Protein AF-I2K7T7-F1 (afdb_monomer_lite)

Secondary structure (DSSP, 8-state):
--------------TTHHHHHHHHHHHHHTS-EEEEEEETTEEEEEEEEETTEEEEEETTEEEEEESSHHHHHHHHHHT-SS-HHHHTTTTT-SS--SSGGGSEEEE------

Structure (mmCIF, N/CA/C/O backbone):
data_AF-I2K7T7-F1
#
_entry.id   AF-I2K7T7-F1
#
loop_
_atom_site.group_PDB
_atom_site.id
_atom_site.type_symbol
_atom_site.label_atom_id
_atom_site.label_alt_id
_atom_site.label_comp_id
_atom_site.label_asym_id
_atom_site.label_entity_id
_atom_site.label_seq_id
_atom_site.pdbx_PDB_ins_code
_atom_site.Cartn_x
_atom_site.Cartn_y
_atom_site.Cartn_z
_atom_site.occupancy
_atom_site.B_iso_or_equiv
_atom_site.auth_seq_id
_atom_site.auth_comp_id
_atom_site.auth_asym_id
_atom_site.auth_atom_id
_atom_site.pdbx_PDB_model_num
ATOM 1 N N . MET A 1 1 ? -12.687 -14.994 56.528 1.00 40.47 1 MET A N 1
ATOM 2 C CA . MET A 1 1 ? -12.844 -15.687 55.230 1.00 40.47 1 MET A CA 1
ATOM 3 C C . MET A 1 1 ? -14.030 -15.074 54.505 1.00 40.47 1 MET A C 1
ATOM 5 O O . MET A 1 1 ? -15.146 -15.182 55.001 1.00 40.47 1 MET A O 1
ATOM 9 N N . LEU A 1 2 ? -13.780 -14.327 53.425 1.00 36.41 2 LEU A N 1
ATOM 10 C CA . LEU A 1 2 ? -14.825 -13.608 52.694 1.00 36.41 2 LEU A CA 1
ATOM 11 C C . LEU A 1 2 ? -15.723 -14.581 51.920 1.00 36.41 2 LEU A C 1
ATOM 13 O O . LEU A 1 2 ? -15.247 -15.448 51.193 1.00 36.41 2 LEU A O 1
ATOM 17 N N . LYS A 1 3 ? -17.033 -14.409 52.107 1.00 39.38 3 LYS A N 1
ATOM 18 C CA . LYS A 1 3 ? -18.109 -15.143 51.442 1.00 39.38 3 LYS A CA 1
ATOM 19 C C . LYS A 1 3 ? -18.324 -14.539 50.052 1.00 39.38 3 LYS A C 1
ATOM 21 O O . LYS A 1 3 ? -18.675 -13.367 49.955 1.00 39.38 3 LYS A O 1
ATOM 26 N N . TYR A 1 4 ? -18.143 -15.326 48.994 1.00 37.59 4 TYR A N 1
ATOM 27 C CA . TYR A 1 4 ? -18.542 -14.929 47.643 1.00 37.59 4 TYR A CA 1
ATOM 28 C C . TYR A 1 4 ? -20.055 -15.113 47.483 1.00 37.59 4 TYR A C 1
ATOM 30 O O . TYR A 1 4 ? -20.573 -16.230 47.496 1.00 37.59 4 TYR A O 1
ATOM 38 N N . VAL A 1 5 ? -20.764 -13.993 47.365 1.00 44.31 5 VAL A N 1
ATOM 39 C CA . VAL A 1 5 ? -22.188 -13.935 47.027 1.00 44.31 5 VAL A CA 1
ATOM 40 C C . VAL A 1 5 ? -22.321 -14.158 45.518 1.00 44.31 5 VAL A C 1
ATOM 42 O O . VAL A 1 5 ? -21.774 -13.392 44.728 1.00 44.31 5 VAL A O 1
ATOM 45 N N . LYS A 1 6 ? -23.039 -15.213 45.110 1.00 45.09 6 LYS A N 1
ATOM 46 C CA . LYS A 1 6 ? -23.471 -15.422 43.719 1.00 45.09 6 LYS A CA 1
ATOM 47 C C . LYS A 1 6 ? -24.455 -14.311 43.342 1.00 45.09 6 LYS A C 1
ATOM 49 O O . LYS A 1 6 ? -25.631 -14.384 43.684 1.00 45.09 6 LYS A O 1
ATOM 54 N N . GLY A 1 7 ? -23.956 -13.286 42.659 1.00 40.75 7 GLY A N 1
ATOM 55 C CA . GLY A 1 7 ? -24.773 -12.303 41.959 1.00 40.75 7 GLY A CA 1
ATOM 56 C C . GLY A 1 7 ? -25.372 -12.927 40.702 1.00 40.75 7 GLY A C 1
ATOM 57 O O . GLY A 1 7 ? -24.656 -13.400 39.822 1.00 40.75 7 GLY A O 1
ATOM 58 N N . SER A 1 8 ? -26.697 -12.971 40.665 1.00 42.41 8 SER A N 1
ATOM 59 C CA . SER A 1 8 ? -27.525 -13.457 39.570 1.00 42.41 8 SER A CA 1
ATOM 60 C C . SER A 1 8 ? -27.324 -12.623 38.303 1.00 42.41 8 SER A C 1
ATOM 62 O O . SER A 1 8 ? -27.753 -11.474 38.253 1.00 42.41 8 SER A O 1
ATOM 64 N N . TYR A 1 9 ? -26.763 -13.207 37.243 1.00 41.03 9 TYR A N 1
ATOM 65 C CA . TYR A 1 9 ? -26.929 -12.655 35.898 1.00 41.03 9 TYR A CA 1
ATOM 66 C C . TYR A 1 9 ? -28.264 -13.151 35.351 1.00 41.03 9 TYR A C 1
ATOM 68 O O . TYR A 1 9 ? -28.384 -14.225 34.761 1.00 41.03 9 TYR A O 1
ATOM 76 N N . THR A 1 10 ? -29.306 -12.380 35.646 1.00 39.69 10 THR A N 1
ATOM 77 C CA . THR A 1 10 ? -30.633 -12.542 35.062 1.00 39.69 10 THR A CA 1
ATOM 78 C C . THR A 1 10 ? -30.546 -12.481 33.542 1.00 39.69 10 THR A C 1
ATOM 80 O O . THR A 1 10 ? -30.062 -11.513 32.959 1.00 39.69 10 THR A O 1
ATOM 83 N N . LYS A 1 11 ? -31.066 -13.538 32.923 1.00 48.00 11 LYS A N 1
ATOM 84 C CA . LYS A 1 11 ? -31.355 -13.693 31.501 1.00 48.00 11 LYS A CA 1
ATOM 85 C C . LYS A 1 11 ? -32.214 -12.514 31.014 1.00 48.00 11 LYS A C 1
ATOM 87 O O . LYS A 1 11 ? -33.423 -12.514 31.216 1.00 48.00 11 LYS A O 1
ATOM 92 N N . LEU A 1 12 ? -31.600 -11.521 30.373 1.00 39.62 12 LEU A N 1
ATOM 93 C CA . LEU A 1 12 ? -32.305 -10.508 29.587 1.00 39.62 12 LEU A CA 1
ATOM 94 C C . LEU A 1 12 ? -32.286 -10.952 28.124 1.00 39.62 12 LEU A C 1
ATOM 96 O O . LEU A 1 12 ? -31.341 -10.685 27.388 1.00 39.62 12 LEU A O 1
ATOM 100 N N . GLN A 1 13 ? -33.339 -11.654 27.701 1.00 47.38 13 GLN A N 1
ATOM 101 C CA . GLN A 1 13 ? -33.678 -11.690 26.283 1.00 47.38 13 GLN A CA 1
ATOM 102 C C . GLN A 1 13 ? -34.243 -10.316 25.914 1.00 47.38 13 GLN A C 1
ATOM 104 O O . GLN A 1 13 ? -35.388 -10.006 26.224 1.00 47.38 13 GLN A O 1
ATOM 109 N N . SER A 1 14 ? -33.415 -9.483 25.286 1.00 39.06 14 SER A N 1
ATOM 110 C CA . SER A 1 14 ? -33.849 -8.272 24.592 1.00 39.06 14 SER A CA 1
ATOM 111 C C . SER A 1 14 ? -33.478 -8.435 23.125 1.00 39.06 14 SER A C 1
ATOM 113 O O . SER A 1 14 ? -32.300 -8.502 22.769 1.00 39.06 14 SER A O 1
ATOM 115 N N . SER A 1 15 ? -34.493 -8.541 22.275 1.00 45.94 15 SER A N 1
ATOM 116 C CA . SER A 1 15 ? -34.422 -8.661 20.816 1.00 45.94 15 SER A CA 1
ATOM 117 C C . SER A 1 15 ? -33.952 -7.360 20.140 1.00 45.94 15 SER A C 1
ATOM 119 O O . SER A 1 15 ? -34.589 -6.875 19.214 1.00 45.94 15 SER A O 1
ATOM 121 N N . ARG A 1 16 ? -32.871 -6.752 20.649 1.00 50.19 16 ARG A N 1
ATOM 122 C CA . ARG A 1 16 ? -32.263 -5.495 20.166 1.00 50.19 16 ARG A CA 1
ATOM 123 C C . ARG A 1 16 ? -30.732 -5.557 20.051 1.00 50.19 16 ARG A C 1
ATOM 125 O O . ARG A 1 16 ? -30.097 -4.550 19.770 1.00 50.19 16 ARG A O 1
ATOM 132 N N . GLY A 1 17 ? -30.123 -6.718 20.305 1.00 46.91 17 GLY A N 1
ATOM 133 C CA . GLY A 1 17 ? -28.665 -6.887 20.233 1.00 46.91 17 GLY A CA 1
ATOM 134 C C . GLY A 1 17 ? -28.133 -7.099 18.813 1.00 46.91 17 GLY A C 1
ATOM 135 O O . GLY A 1 17 ? -27.029 -6.663 18.509 1.00 46.91 17 GLY A O 1
ATOM 136 N N . LEU A 1 18 ? -28.920 -7.733 17.937 1.00 46.03 18 LEU A N 1
ATOM 137 C CA . LEU A 1 18 ? -28.496 -8.044 16.567 1.00 46.03 18 LEU A CA 1
ATOM 138 C C . LEU A 1 18 ? -28.490 -6.801 15.669 1.00 46.03 18 LEU A C 1
ATOM 140 O O . LEU A 1 18 ? -27.554 -6.638 14.897 1.00 46.03 18 LEU A O 1
ATOM 144 N N . ASP A 1 19 ? -29.449 -5.885 15.834 1.00 52.41 19 ASP A N 1
ATOM 145 C CA . ASP A 1 19 ? -29.503 -4.642 15.052 1.00 52.41 19 ASP A CA 1
ATOM 146 C C . ASP A 1 19 ? -28.353 -3.689 15.384 1.00 52.41 19 ASP A C 1
ATOM 148 O O . ASP A 1 19 ? -27.817 -3.054 14.488 1.00 52.41 19 ASP A O 1
ATOM 152 N N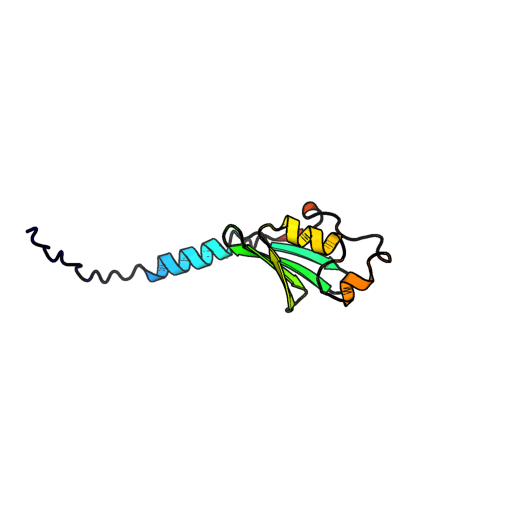 . ALA A 1 20 ? -27.915 -3.614 16.646 1.00 51.97 20 ALA A N 1
ATOM 153 C CA . ALA A 1 20 ? -26.758 -2.801 17.025 1.00 51.97 20 ALA A CA 1
ATOM 154 C C . ALA A 1 20 ? -25.440 -3.407 16.517 1.00 51.97 20 ALA A C 1
ATOM 156 O O . ALA A 1 20 ? -24.565 -2.673 16.073 1.00 51.97 20 ALA A O 1
ATOM 157 N N . PHE A 1 21 ? -25.302 -4.737 16.532 1.00 50.84 21 PHE A N 1
ATOM 158 C CA . PHE A 1 21 ? -24.119 -5.425 16.001 1.00 50.84 21 PHE A CA 1
ATOM 159 C C . PHE A 1 21 ? -24.045 -5.321 14.473 1.00 50.84 21 PHE A C 1
ATOM 161 O O . PHE A 1 21 ? -22.981 -5.063 13.918 1.00 50.84 21 PHE A O 1
ATOM 168 N N . LEU A 1 22 ? -25.189 -5.442 13.794 1.00 50.78 22 LEU A N 1
ATOM 169 C CA . LEU A 1 22 ? -25.299 -5.210 12.356 1.00 50.78 22 LEU A CA 1
ATOM 170 C C . LEU A 1 22 ? -25.105 -3.735 12.006 1.00 50.78 22 LEU A C 1
ATOM 172 O O . LEU A 1 22 ? -24.437 -3.462 11.019 1.00 50.78 22 LEU A O 1
ATOM 176 N N . TYR A 1 23 ? -25.610 -2.794 12.808 1.00 54.31 23 TYR A N 1
ATOM 177 C CA . TYR A 1 23 ? -25.372 -1.362 12.624 1.00 54.31 23 TYR A CA 1
ATOM 178 C C . TYR A 1 23 ? -23.902 -1.007 12.828 1.00 54.31 23 TYR A C 1
ATOM 180 O O . TYR A 1 23 ? -23.372 -0.232 12.052 1.00 54.31 23 TYR A O 1
ATOM 188 N N . ILE A 1 24 ? -23.214 -1.597 13.809 1.00 53.91 24 ILE A N 1
ATOM 189 C CA . ILE A 1 24 ? -21.768 -1.426 13.986 1.00 53.91 24 ILE A CA 1
ATOM 190 C C . ILE A 1 24 ? -21.031 -2.020 12.780 1.00 53.91 24 ILE A C 1
ATOM 192 O O . ILE A 1 24 ? -20.249 -1.317 12.164 1.00 53.91 24 ILE A O 1
ATOM 196 N N . ILE A 1 25 ? -21.328 -3.247 12.345 1.00 56.19 25 ILE A N 1
ATOM 197 C CA . ILE A 1 25 ? -20.665 -3.836 11.166 1.00 56.19 25 ILE A CA 1
ATOM 198 C C . ILE A 1 25 ? -20.937 -3.028 9.881 1.00 56.19 25 ILE A C 1
ATOM 200 O O . ILE A 1 25 ? -20.016 -2.793 9.102 1.00 56.19 25 ILE A O 1
ATOM 204 N N . HIS A 1 26 ? -22.168 -2.554 9.665 1.00 53.78 26 HIS A N 1
ATOM 205 C CA . HIS A 1 26 ? -22.508 -1.730 8.501 1.00 53.78 26 HIS A CA 1
ATOM 206 C C . HIS A 1 26 ? -21.924 -0.318 8.610 1.00 53.78 26 HIS A C 1
ATOM 208 O O . HIS A 1 26 ? -21.391 0.174 7.630 1.00 53.78 26 HIS A O 1
ATOM 214 N N . ALA A 1 27 ? -21.956 0.329 9.776 1.00 51.78 27 ALA A N 1
ATOM 215 C CA . ALA A 1 27 ? -21.390 1.666 9.965 1.00 51.78 27 ALA A CA 1
ATOM 216 C C . ALA A 1 27 ? -19.856 1.664 9.902 1.00 51.78 27 ALA A C 1
ATOM 218 O O . ALA A 1 27 ? -19.279 2.600 9.359 1.00 51.78 27 ALA A O 1
ATOM 219 N N . TRP A 1 28 ? -19.195 0.608 10.386 1.00 52.34 28 TRP A N 1
ATOM 220 C CA . TRP A 1 28 ? -17.750 0.426 10.218 1.00 52.34 28 TRP A CA 1
ATOM 221 C C . TRP A 1 28 ? -17.377 0.180 8.754 1.00 52.34 28 TRP A C 1
ATOM 223 O O . TRP A 1 28 ? -16.364 0.693 8.302 1.00 52.34 28 TRP A O 1
ATOM 233 N N . ARG A 1 29 ? -18.227 -0.507 7.976 1.00 52.28 29 ARG A N 1
ATOM 234 C CA . ARG A 1 29 ? -18.038 -0.651 6.522 1.00 52.28 29 ARG A CA 1
ATOM 235 C C . ARG A 1 29 ? -18.156 0.683 5.761 1.00 52.28 29 ARG A C 1
ATOM 237 O O . ARG A 1 29 ? -17.589 0.811 4.691 1.00 52.28 29 ARG A O 1
ATOM 244 N N . GLN A 1 30 ? -18.865 1.673 6.302 1.00 52.19 30 GLN A N 1
ATOM 245 C CA . GLN A 1 30 ? -19.191 2.936 5.617 1.00 52.19 30 GLN A CA 1
ATOM 246 C C . GLN A 1 30 ? -18.192 4.081 5.861 1.00 52.19 30 GLN A C 1
ATOM 248 O O . GLN A 1 30 ? -18.340 5.143 5.267 1.00 52.19 30 GLN A O 1
ATOM 253 N N . TYR A 1 31 ? -17.196 3.892 6.732 1.00 54.97 31 TYR A N 1
ATOM 254 C CA . TYR A 1 31 ? -16.206 4.924 7.087 1.00 54.97 31 TYR A CA 1
ATOM 255 C C . TYR A 1 31 ? -14.757 4.523 6.793 1.00 54.97 31 TYR A C 1
ATOM 257 O O . TYR A 1 31 ? -13.835 5.229 7.189 1.00 54.97 31 TYR A O 1
ATOM 265 N N . MET A 1 32 ? -14.552 3.396 6.114 1.00 68.69 32 MET A N 1
ATOM 266 C CA . MET A 1 32 ? -13.221 2.962 5.704 1.00 68.69 32 MET A CA 1
ATOM 267 C C . MET A 1 32 ? -12.912 3.599 4.355 1.00 68.69 32 MET A C 1
ATOM 269 O O . MET A 1 32 ? -13.551 3.288 3.349 1.00 68.69 32 MET A O 1
ATOM 273 N N . GLU A 1 33 ? -11.976 4.543 4.364 1.00 75.75 33 GLU A N 1
ATOM 274 C CA . GLU A 1 33 ? -11.415 5.099 3.140 1.00 75.75 33 GLU A CA 1
ATOM 275 C C . GLU A 1 33 ? -10.572 4.012 2.478 1.00 75.75 33 GLU A C 1
ATOM 277 O O . GLU A 1 33 ? -9.654 3.458 3.087 1.00 75.75 33 GLU A O 1
ATOM 282 N N . ASN A 1 34 ? -10.912 3.684 1.235 1.00 87.50 34 ASN A N 1
ATOM 283 C CA . ASN A 1 34 ? -10.093 2.813 0.411 1.00 87.50 34 ASN A CA 1
ATOM 284 C C . ASN A 1 34 ? -9.331 3.681 -0.582 1.00 87.50 34 ASN A C 1
ATOM 286 O O . ASN A 1 34 ? -9.879 4.646 -1.116 1.00 87.50 34 ASN A O 1
ATOM 290 N N . TYR A 1 35 ? -8.086 3.328 -0.863 1.00 91.50 35 TYR A N 1
ATOM 291 C CA . TYR A 1 35 ? -7.284 4.036 -1.854 1.00 91.50 35 TYR A CA 1
ATOM 292 C C . TYR A 1 35 ? -7.127 3.150 -3.073 1.00 91.50 35 TYR A C 1
ATOM 294 O O . TYR A 1 35 ? -6.802 1.972 -2.942 1.00 91.50 35 TYR A O 1
ATOM 302 N N . ILE A 1 36 ? -7.355 3.713 -4.254 1.00 93.12 36 ILE A N 1
ATOM 303 C CA . ILE A 1 36 ? -7.262 2.996 -5.521 1.00 93.12 36 ILE A CA 1
ATOM 304 C C . ILE A 1 36 ? -6.212 3.656 -6.404 1.00 93.12 36 ILE A C 1
ATOM 306 O O . ILE A 1 36 ? -6.249 4.867 -6.637 1.00 93.12 36 ILE A O 1
ATOM 310 N N . TYR A 1 37 ? -5.318 2.841 -6.949 1.00 92.50 37 TYR A N 1
ATOM 311 C CA . TYR A 1 37 ? -4.376 3.247 -7.979 1.00 92.50 37 TYR A CA 1
ATOM 312 C C . TYR A 1 37 ? -4.466 2.295 -9.170 1.00 92.50 37 TYR A C 1
ATOM 314 O O . TYR A 1 37 ? -4.363 1.079 -9.030 1.00 92.50 37 TYR A O 1
ATOM 322 N N . ASN A 1 38 ? -4.684 2.856 -10.359 1.00 90.88 38 ASN A N 1
ATOM 323 C CA . ASN A 1 38 ? -4.742 2.089 -11.597 1.00 90.88 38 ASN A CA 1
ATOM 324 C C . ASN A 1 38 ? -3.373 2.128 -12.271 1.00 90.88 38 ASN A C 1
ATOM 326 O O . ASN A 1 38 ? -2.895 3.202 -12.634 1.00 90.88 38 ASN A O 1
ATOM 330 N N . SER A 1 39 ? -2.782 0.953 -12.448 1.00 87.19 39 SER A N 1
ATOM 331 C CA . SER A 1 39 ? -1.524 0.756 -13.160 1.00 87.19 39 SER A CA 1
ATOM 332 C C . SER A 1 39 ? -1.742 -0.078 -14.423 1.00 87.19 39 SER A C 1
ATOM 334 O O . SER A 1 39 ? -2.791 -0.704 -14.589 1.00 87.19 39 SER A O 1
ATOM 336 N N . ASP A 1 40 ? -0.726 -0.154 -15.280 1.00 85.44 40 ASP A N 1
ATOM 337 C CA . ASP A 1 40 ? -0.768 -0.982 -16.491 1.00 85.44 40 ASP A CA 1
ATOM 338 C C . ASP A 1 40 ? -0.828 -2.495 -16.197 1.00 85.44 40 ASP A C 1
ATOM 340 O O . ASP A 1 40 ? -1.262 -3.266 -17.053 1.00 85.44 40 ASP A O 1
ATOM 344 N N . VAL A 1 41 ? -0.423 -2.932 -14.996 1.00 86.69 41 VAL A N 1
ATOM 345 C CA . VAL A 1 41 ? -0.479 -4.349 -14.577 1.00 86.69 41 VAL A CA 1
ATOM 346 C C . VAL A 1 41 ? -1.745 -4.712 -13.812 1.00 86.69 41 VAL A C 1
ATOM 348 O O . VAL A 1 41 ? -2.035 -5.888 -13.616 1.00 86.69 41 VAL A O 1
ATOM 351 N N . GLY A 1 42 ? -2.520 -3.718 -13.386 1.00 90.12 42 GLY A N 1
ATOM 352 C CA . GLY A 1 42 ? -3.732 -3.939 -12.614 1.00 90.12 42 GLY A CA 1
ATOM 353 C C . GLY A 1 42 ? -4.057 -2.794 -11.667 1.00 90.12 42 GLY A C 1
ATOM 354 O O . GLY A 1 42 ? -3.373 -1.770 -11.604 1.00 90.12 42 GLY A O 1
ATOM 355 N N . THR A 1 43 ? -5.135 -2.978 -10.916 1.00 92.94 43 THR A N 1
ATOM 356 C CA . THR A 1 43 ? -5.616 -1.987 -9.956 1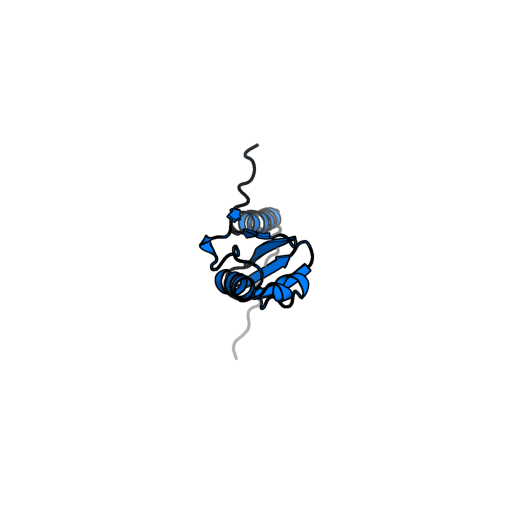.00 92.94 43 THR A CA 1
ATOM 357 C C . THR A 1 43 ? -5.155 -2.362 -8.558 1.00 92.94 43 THR A C 1
ATOM 359 O O . THR A 1 43 ? -5.597 -3.372 -8.002 1.00 92.94 43 THR A O 1
ATOM 362 N N . PHE A 1 44 ? -4.294 -1.526 -7.989 1.00 94.00 44 PHE A N 1
ATOM 363 C CA . PHE A 1 44 ? -3.919 -1.612 -6.592 1.00 94.00 44 PHE A CA 1
ATOM 364 C C . PHE A 1 44 ? -5.004 -0.998 -5.719 1.00 94.00 44 PHE A C 1
ATOM 366 O O . PHE A 1 44 ? -5.546 0.067 -6.029 1.00 94.00 44 PHE A O 1
ATOM 373 N N . THR A 1 45 ? -5.296 -1.666 -4.610 1.00 93.31 45 THR A N 1
ATOM 374 C CA . THR A 1 45 ? -6.274 -1.217 -3.626 1.00 93.31 45 THR A CA 1
ATOM 375 C C . THR A 1 45 ? -5.664 -1.295 -2.237 1.00 93.31 45 THR A C 1
ATOM 377 O O . THR A 1 45 ? -5.208 -2.356 -1.822 1.00 93.31 45 THR A O 1
ATOM 380 N N . ILE A 1 46 ? -5.689 -0.189 -1.501 1.00 93.50 46 ILE A N 1
ATOM 381 C CA . ILE A 1 46 ? -5.384 -0.175 -0.072 1.00 93.50 46 ILE A CA 1
ATOM 382 C C . ILE A 1 46 ? -6.713 -0.167 0.666 1.00 93.50 46 ILE A C 1
ATOM 384 O O . ILE A 1 46 ? -7.501 0.771 0.522 1.00 93.50 46 ILE A O 1
ATOM 388 N N . VAL A 1 47 ? -6.963 -1.222 1.437 1.00 90.88 47 VAL A N 1
ATOM 389 C CA . VAL A 1 47 ? -8.213 -1.420 2.175 1.00 90.88 47 VAL A CA 1
ATOM 390 C C . VAL A 1 47 ? -7.934 -1.324 3.664 1.00 90.88 47 VAL A C 1
ATOM 392 O O . VAL A 1 47 ? -7.105 -2.061 4.197 1.00 90.88 47 VAL A O 1
ATOM 395 N N . GLN A 1 48 ? -8.665 -0.460 4.362 1.00 88.19 48 GLN A N 1
ATOM 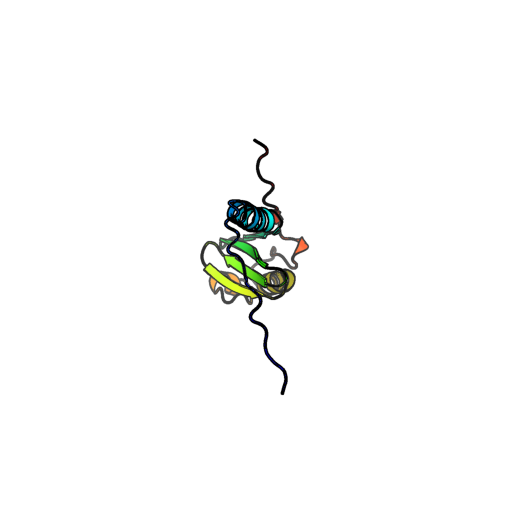396 C CA . GLN A 1 48 ? -8.641 -0.439 5.820 1.00 88.19 48 GLN A CA 1
ATOM 397 C C . GLN A 1 48 ? -9.486 -1.604 6.365 1.00 88.19 48 GLN A C 1
ATOM 399 O O . GLN A 1 48 ? -10.650 -1.762 5.997 1.00 88.19 48 GLN A O 1
ATOM 404 N N . LYS A 1 49 ? -8.918 -2.442 7.242 1.00 83.50 49 LYS A N 1
ATOM 405 C CA . LYS A 1 49 ? -9.630 -3.563 7.901 1.00 83.50 49 LYS A CA 1
ATOM 406 C C . LYS A 1 49 ? -9.931 -3.321 9.375 1.00 83.50 49 LYS A C 1
ATOM 408 O O . LYS A 1 49 ? -10.682 -4.076 9.993 1.00 83.50 49 LYS A O 1
ATOM 413 N N . GLY A 1 50 ? -9.369 -2.262 9.945 1.00 76.50 50 GLY A N 1
ATOM 414 C CA . GLY A 1 50 ? -9.569 -1.877 11.333 1.00 76.50 50 GLY A CA 1
ATOM 415 C C . GLY A 1 50 ? -8.938 -0.525 11.636 1.00 76.50 50 GLY A C 1
ATOM 416 O O . GLY A 1 50 ? -8.506 0.193 10.742 1.00 76.50 50 GLY A O 1
ATOM 417 N N . LEU A 1 51 ? -8.852 -0.171 12.919 1.00 74.50 51 LEU A N 1
ATOM 418 C CA . LEU A 1 51 ? -8.344 1.144 13.333 1.00 74.50 51 LEU A CA 1
ATOM 419 C C . LEU A 1 51 ? -6.891 1.410 12.910 1.00 74.50 51 LEU A C 1
ATOM 421 O O . LEU A 1 51 ? -6.536 2.564 12.713 1.00 74.50 51 LEU A O 1
ATOM 425 N N . LEU A 1 52 ? -6.063 0.367 12.804 1.00 81.25 52 LEU A N 1
ATOM 426 C CA . LEU A 1 52 ? -4.614 0.460 12.571 1.00 81.25 52 LEU A CA 1
ATOM 427 C C . LEU A 1 52 ? -4.101 -0.685 11.680 1.00 81.25 52 LEU A C 1
ATOM 429 O O . LEU A 1 52 ? -2.977 -1.148 11.854 1.00 81.25 52 LEU A O 1
ATOM 433 N N . GLN A 1 53 ? -4.956 -1.213 10.804 1.00 88.75 53 GLN A N 1
ATOM 434 C CA . GLN A 1 53 ? -4.585 -2.299 9.901 1.00 88.75 53 GLN A CA 1
ATOM 435 C C . GLN A 1 53 ? -5.097 -1.986 8.503 1.00 88.75 53 GLN A C 1
ATOM 437 O O . GLN A 1 53 ? -6.304 -1.807 8.296 1.00 88.75 53 GLN A O 1
ATOM 442 N N . TYR A 1 54 ? -4.151 -1.924 7.579 1.00 92.06 54 TYR A N 1
ATOM 443 C CA . TYR A 1 54 ? -4.358 -1.698 6.162 1.00 92.06 54 TYR A CA 1
ATOM 444 C C . TYR A 1 54 ? -3.812 -2.893 5.404 1.00 92.06 54 TYR A C 1
ATOM 446 O O . TYR A 1 54 ? -2.821 -3.493 5.805 1.00 92.06 54 TYR A O 1
ATOM 454 N N . GLU A 1 55 ? -4.456 -3.236 4.308 1.00 93.88 55 GLU A N 1
ATOM 455 C CA . GLU A 1 55 ? -4.014 -4.311 3.434 1.00 93.88 55 GLU A CA 1
ATOM 456 C C . GLU A 1 55 ? -3.812 -3.749 2.034 1.00 93.88 55 GLU A C 1
ATOM 458 O O . GLU A 1 55 ? -4.663 -2.997 1.548 1.00 93.88 55 GLU A O 1
ATOM 463 N N . LEU A 1 56 ? -2.708 -4.122 1.391 1.00 94.50 56 LEU A N 1
ATOM 464 C CA . LEU A 1 56 ? -2.448 -3.823 -0.011 1.00 94.50 56 LEU A CA 1
ATOM 465 C C . LEU A 1 56 ? -2.878 -5.011 -0.863 1.00 94.50 56 LEU A C 1
ATOM 467 O O . LEU A 1 56 ? -2.409 -6.130 -0.664 1.00 94.50 56 LEU A O 1
ATOM 471 N N . TRP A 1 57 ? -3.732 -4.747 -1.838 1.00 94.56 57 TRP A N 1
ATOM 472 C CA . TRP A 1 57 ? -4.256 -5.737 -2.765 1.00 94.56 57 TRP A CA 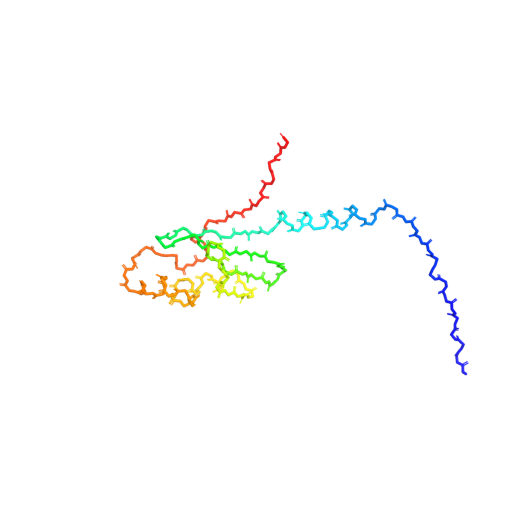1
ATOM 473 C C . TRP A 1 57 ? -3.966 -5.334 -4.206 1.00 94.56 57 TRP A C 1
ATOM 475 O O . TRP A 1 57 ? -3.969 -4.144 -4.525 1.00 94.56 57 TRP A O 1
ATOM 485 N N . ILE A 1 58 ? -3.820 -6.319 -5.089 1.00 91.88 58 ILE A N 1
ATOM 486 C CA . ILE A 1 58 ? -3.952 -6.143 -6.537 1.00 91.88 58 ILE A CA 1
ATOM 487 C C . ILE A 1 58 ? -4.974 -7.147 -7.073 1.00 91.88 58 ILE A C 1
ATOM 489 O O . ILE A 1 58 ? -4.802 -8.360 -6.975 1.00 91.88 58 ILE A O 1
ATOM 493 N N . GLY A 1 59 ? -6.096 -6.649 -7.598 1.00 87.94 59 GLY A N 1
ATOM 494 C CA . GLY A 1 59 ? -7.226 -7.516 -7.951 1.00 87.94 59 GLY A CA 1
ATOM 495 C C . GLY A 1 59 ? -7.725 -8.339 -6.750 1.00 87.94 59 GLY A C 1
ATOM 496 O O . GLY A 1 59 ? -8.294 -7.779 -5.816 1.00 87.94 59 GLY A O 1
ATOM 497 N N . GLU A 1 60 ? -7.524 -9.661 -6.785 1.00 86.81 60 GLU A N 1
ATOM 498 C CA . GLU A 1 60 ? -7.881 -10.604 -5.706 1.00 86.81 60 GLU A CA 1
ATOM 499 C C . GLU A 1 60 ? -6.667 -11.077 -4.877 1.00 86.81 60 GLU A C 1
ATOM 501 O O . GLU A 1 60 ? -6.824 -11.897 -3.971 1.00 86.81 60 GLU A O 1
ATOM 506 N N . GLU A 1 61 ? -5.460 -10.587 -5.173 1.00 90.38 61 GLU A N 1
ATOM 507 C CA . GLU A 1 61 ? -4.217 -11.005 -4.520 1.00 90.38 61 GLU A CA 1
ATOM 508 C C . GLU A 1 61 ? -3.827 -10.035 -3.398 1.00 90.38 61 GLU A C 1
ATOM 510 O O . GLU A 1 61 ? -3.753 -8.823 -3.610 1.00 90.38 61 GLU A O 1
ATOM 515 N N . LEU A 1 62 ? -3.585 -10.574 -2.199 1.00 93.50 62 LEU A N 1
ATOM 516 C CA . LEU A 1 62 ? -3.075 -9.826 -1.050 1.00 93.50 62 LEU A CA 1
ATOM 517 C C . LEU A 1 62 ? -1.553 -9.745 -1.149 1.00 93.50 62 LEU A C 1
ATOM 519 O O . LEU A 1 62 ? -0.879 -10.772 -1.078 1.00 93.50 62 LEU A O 1
ATOM 523 N N . LEU A 1 63 ? -1.033 -8.528 -1.258 1.00 92.56 63 LEU A N 1
ATOM 524 C CA . LEU A 1 63 ? 0.401 -8.263 -1.347 1.00 92.56 63 LEU A CA 1
ATOM 525 C C . LEU A 1 63 ? 1.028 -8.070 0.035 1.00 92.56 63 LEU A C 1
ATOM 527 O O . LEU A 1 63 ? 2.140 -8.522 0.280 1.00 92.56 63 LEU A O 1
ATOM 531 N N . GLY A 1 64 ? 0.299 -7.456 0.970 1.00 93.44 64 GLY A N 1
ATOM 532 C CA . GLY A 1 64 ? 0.830 -7.230 2.309 1.00 93.44 64 GLY A CA 1
ATOM 533 C C . GLY A 1 64 ? -0.147 -6.590 3.283 1.00 93.44 64 GLY A C 1
ATOM 534 O O . GLY A 1 64 ? -1.188 -6.051 2.904 1.00 93.44 64 GLY A O 1
ATOM 535 N N . GLU A 1 65 ? 0.228 -6.638 4.559 1.00 94.00 65 GLU A N 1
ATOM 536 C CA . GLU A 1 65 ? -0.479 -5.994 5.662 1.00 94.00 65 GLU A CA 1
ATOM 537 C C . GLU A 1 65 ? 0.402 -4.912 6.294 1.00 94.00 65 GLU A C 1
ATOM 539 O O . GLU A 1 65 ? 1.588 -5.117 6.553 1.00 94.00 65 GLU A O 1
ATOM 544 N N . TYR A 1 66 ? -0.203 -3.768 6.594 1.00 93.75 66 TYR A N 1
ATOM 545 C CA . TYR A 1 66 ? 0.474 -2.536 6.976 1.00 93.75 66 TYR A CA 1
ATOM 546 C C . TYR A 1 66 ? -0.213 -1.872 8.165 1.00 93.75 66 TYR A C 1
ATOM 548 O O . TYR A 1 66 ? -1.417 -2.029 8.390 1.00 93.75 66 TYR A O 1
ATOM 556 N N . GLN A 1 67 ? 0.547 -1.082 8.926 1.00 91.38 67 GLN A N 1
ATOM 557 C CA . GLN A 1 67 ? -0.014 -0.307 10.037 1.00 91.38 67 GLN A CA 1
ATOM 558 C C . GLN A 1 67 ? -0.678 0.982 9.550 1.00 91.38 67 GLN A C 1
ATOM 560 O O . GLN A 1 67 ? -1.613 1.470 10.189 1.00 91.38 67 GLN A O 1
ATOM 565 N N . THR A 1 68 ? -0.210 1.530 8.425 1.00 91.25 68 THR A N 1
ATOM 566 C CA . THR A 1 68 ? -0.766 2.740 7.811 1.00 91.25 68 THR A CA 1
ATOM 567 C C . THR A 1 68 ? -0.887 2.593 6.294 1.00 91.25 68 THR A C 1
ATOM 569 O O . THR A 1 68 ? -0.168 1.804 5.679 1.00 91.25 68 THR A O 1
ATOM 572 N N . ALA A 1 69 ? -1.794 3.359 5.682 1.00 91.06 69 ALA A N 1
ATOM 573 C CA . ALA A 1 69 ? -1.966 3.376 4.230 1.00 91.06 69 ALA A CA 1
ATOM 574 C C . ALA A 1 69 ? -0.726 3.933 3.509 1.00 91.06 69 ALA A C 1
ATOM 576 O O . ALA A 1 69 ? -0.411 3.519 2.398 1.00 91.06 69 ALA A O 1
ATOM 577 N N . GLU A 1 70 ? 0.013 4.836 4.153 1.00 93.44 70 GLU A N 1
ATOM 578 C CA . GLU A 1 70 ? 1.247 5.406 3.614 1.00 93.44 70 GLU A CA 1
ATOM 579 C C . GLU A 1 70 ? 2.335 4.349 3.441 1.00 93.44 70 GLU A C 1
ATOM 581 O O . GLU A 1 70 ? 3.023 4.382 2.429 1.00 93.44 70 GLU A O 1
ATOM 586 N N . GLN A 1 71 ? 2.456 3.394 4.371 1.00 94.19 71 GLN A N 1
ATOM 587 C CA . GLN A 1 71 ? 3.419 2.295 4.234 1.00 94.19 71 GLN A CA 1
ATOM 588 C C . GLN A 1 71 ? 3.084 1.409 3.029 1.00 94.19 71 GLN A C 1
ATOM 590 O O . GLN A 1 71 ? 3.965 1.062 2.251 1.00 94.19 71 GLN A O 1
ATOM 595 N N . ALA A 1 72 ? 1.798 1.101 2.837 1.00 93.56 72 ALA A N 1
ATOM 596 C CA . ALA A 1 72 ? 1.346 0.341 1.676 1.00 93.56 72 ALA A CA 1
ATOM 597 C C . ALA A 1 72 ? 1.630 1.089 0.359 1.00 93.56 72 ALA A C 1
ATOM 599 O O . ALA A 1 72 ? 2.096 0.498 -0.612 1.00 93.56 72 ALA A O 1
ATOM 600 N N . ALA A 1 73 ? 1.382 2.403 0.324 1.00 93.75 73 ALA A N 1
ATOM 601 C CA . ALA A 1 73 ? 1.679 3.227 -0.845 1.00 93.75 73 ALA A CA 1
ATOM 602 C C . ALA A 1 73 ? 3.191 3.379 -1.101 1.00 93.75 73 ALA A C 1
ATOM 604 O O . ALA A 1 73 ? 3.600 3.451 -2.258 1.00 93.75 73 ALA A O 1
ATOM 605 N N . GLU A 1 74 ? 4.017 3.412 -0.051 1.00 94.31 74 GLU A N 1
ATOM 606 C CA . GLU A 1 74 ? 5.480 3.472 -0.150 1.00 94.31 74 GLU A CA 1
ATOM 607 C C . GLU A 1 74 ? 6.059 2.207 -0.799 1.00 94.31 74 GLU A C 1
ATOM 609 O O . GLU A 1 74 ? 6.928 2.311 -1.668 1.00 94.31 74 GLU A O 1
ATOM 614 N N . ASP A 1 75 ? 5.546 1.022 -0.465 1.00 93.50 75 ASP A N 1
ATOM 615 C CA . ASP A 1 75 ? 5.979 -0.226 -1.110 1.00 93.50 75 ASP A CA 1
ATOM 616 C C . ASP A 1 75 ? 5.661 -0.230 -2.612 1.00 93.50 75 ASP A C 1
ATOM 618 O O . ASP A 1 75 ? 6.504 -0.612 -3.429 1.00 93.50 75 ASP A O 1
ATOM 622 N N . VAL A 1 76 ? 4.492 0.291 -3.006 1.00 91.62 76 VAL A N 1
ATOM 623 C CA . VAL A 1 76 ? 4.145 0.473 -4.427 1.00 91.62 76 VAL A CA 1
ATOM 624 C C . VAL A 1 76 ? 5.085 1.479 -5.094 1.00 91.62 76 VAL A C 1
ATOM 626 O O . VAL A 1 76 ? 5.615 1.188 -6.166 1.00 91.62 76 VAL A O 1
ATOM 629 N N . ALA A 1 77 ? 5.355 2.618 -4.452 1.00 91.50 77 ALA A N 1
ATOM 630 C CA . ALA A 1 77 ? 6.236 3.665 -4.976 1.00 91.50 77 ALA A CA 1
ATOM 631 C C . ALA A 1 77 ? 7.702 3.219 -5.116 1.00 91.50 77 ALA A C 1
ATOM 633 O O . ALA A 1 77 ? 8.434 3.709 -5.978 1.00 91.50 77 ALA A O 1
ATOM 634 N N . THR A 1 78 ? 8.153 2.304 -4.259 1.00 91.44 78 THR A N 1
ATOM 635 C CA . THR A 1 78 ? 9.543 1.824 -4.228 1.00 91.44 78 THR A CA 1
ATOM 636 C C . THR A 1 78 ? 9.760 0.515 -4.986 1.00 91.44 78 THR A C 1
ATOM 638 O O . THR A 1 78 ? 10.911 0.052 -5.070 1.00 91.44 78 THR A O 1
ATOM 641 N N . PHE A 1 79 ? 8.690 -0.021 -5.595 1.00 90.75 79 PHE A N 1
ATOM 642 C CA . PHE A 1 79 ? 8.671 -1.297 -6.315 1.00 90.75 79 PHE A CA 1
ATOM 643 C C . PHE A 1 79 ? 9.160 -2.445 -5.423 1.00 90.75 79 PHE A C 1
ATOM 645 O O . PHE A 1 79 ? 10.097 -3.168 -5.771 1.00 90.75 79 PHE A O 1
ATOM 652 N N . ASN A 1 80 ? 8.576 -2.521 -4.227 1.00 90.50 80 ASN A N 1
ATOM 653 C CA . ASN A 1 80 ? 8.864 -3.515 -3.199 1.00 90.50 80 ASN A CA 1
ATOM 654 C C . ASN A 1 80 ? 7.554 -4.135 -2.690 1.00 90.50 80 ASN A C 1
ATOM 656 O O . ASN A 1 80 ? 7.284 -4.158 -1.495 1.00 90.50 80 ASN A O 1
ATOM 660 N N . THR A 1 81 ? 6.705 -4.566 -3.619 1.00 86.38 81 THR A N 1
ATOM 661 C CA . THR A 1 81 ? 5.350 -5.059 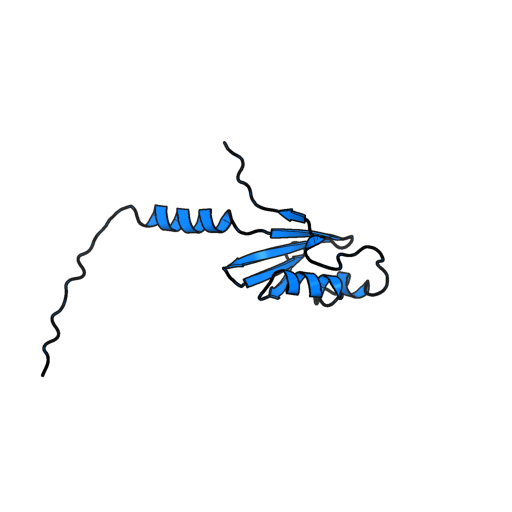-3.317 1.00 86.38 81 THR A CA 1
ATOM 662 C C . THR A 1 81 ? 5.267 -6.580 -3.218 1.00 86.38 81 THR A C 1
ATOM 664 O O . THR A 1 81 ? 4.177 -7.120 -3.055 1.00 86.38 81 THR A O 1
ATOM 667 N N . ASP A 1 82 ? 6.395 -7.272 -3.414 1.00 86.94 82 ASP A N 1
ATOM 668 C CA . ASP A 1 82 ? 6.491 -8.721 -3.634 1.00 86.94 82 ASP A CA 1
ATOM 669 C C . ASP A 1 82 ? 5.713 -9.218 -4.875 1.00 86.94 82 ASP A C 1
ATOM 671 O O . ASP A 1 82 ? 5.733 -10.408 -5.207 1.00 86.94 82 ASP A O 1
ATOM 675 N N . TYR A 1 83 ? 5.101 -8.307 -5.641 1.00 89.50 83 TYR A N 1
ATOM 676 C CA . TYR A 1 83 ? 4.427 -8.597 -6.896 1.00 89.50 83 TYR A CA 1
ATOM 677 C C . TYR A 1 83 ? 5.392 -8.411 -8.068 1.00 89.50 83 TYR A C 1
ATOM 679 O O . TYR A 1 83 ? 5.605 -7.309 -8.577 1.00 89.50 83 TYR A O 1
ATOM 687 N N . VAL A 1 84 ? 5.970 -9.522 -8.532 1.00 88.06 84 VAL A N 1
ATOM 688 C CA . VAL A 1 84 ? 7.027 -9.553 -9.564 1.00 88.06 84 VAL A CA 1
ATOM 689 C C . VAL A 1 84 ? 6.664 -8.770 -10.832 1.00 88.06 84 VAL A C 1
ATOM 691 O O . VAL A 1 84 ? 7.539 -8.160 -11.451 1.00 88.06 84 VAL A O 1
ATOM 694 N N . GLU A 1 85 ? 5.393 -8.778 -11.246 1.00 88.94 85 GLU A N 1
ATOM 695 C CA . GLU A 1 85 ? 4.966 -8.056 -12.449 1.00 88.94 85 GLU A CA 1
ATOM 696 C C . GLU A 1 85 ? 5.003 -6.538 -12.286 1.00 88.94 85 GLU A C 1
ATOM 698 O O . GLU A 1 85 ? 5.232 -5.853 -13.281 1.00 88.94 85 GLU A O 1
ATOM 703 N N . TRP A 1 86 ? 4.816 -6.022 -11.070 1.00 90.00 86 TRP A N 1
ATOM 704 C CA . TRP A 1 86 ? 5.003 -4.607 -10.758 1.00 90.00 86 TRP A CA 1
ATOM 705 C C . TRP A 1 86 ? 6.478 -4.299 -10.526 1.00 90.00 86 TRP A C 1
ATOM 707 O O . TRP A 1 86 ? 7.043 -3.433 -11.195 1.00 90.00 86 TRP A O 1
ATOM 717 N N . ASP A 1 87 ? 7.132 -5.071 -9.660 1.00 88.12 87 ASP A N 1
ATOM 718 C CA . ASP A 1 87 ? 8.484 -4.775 -9.183 1.00 88.12 87 ASP A CA 1
ATOM 719 C C . ASP A 1 87 ? 9.547 -4.818 -10.303 1.00 88.12 87 ASP A C 1
ATOM 721 O O . ASP A 1 87 ? 10.596 -4.173 -10.208 1.00 88.12 87 ASP A O 1
ATOM 725 N N . ARG A 1 88 ? 9.277 -5.511 -11.421 1.00 89.31 88 ARG A N 1
ATOM 726 C CA . ARG A 1 88 ? 10.151 -5.489 -12.612 1.00 89.31 88 ARG A CA 1
ATOM 727 C C . ARG A 1 88 ? 10.266 -4.107 -13.267 1.00 89.31 88 ARG A C 1
ATOM 729 O O . ARG A 1 88 ? 11.283 -3.833 -13.895 1.00 89.31 88 ARG A O 1
ATOM 736 N N . PHE A 1 89 ? 9.266 -3.236 -13.112 1.00 85.38 89 PHE A N 1
ATOM 737 C CA . PHE A 1 89 ? 9.224 -1.923 -13.767 1.00 85.38 89 PHE A CA 1
ATOM 738 C C . PHE A 1 89 ? 9.992 -0.828 -13.018 1.00 85.38 89 PHE A C 1
ATOM 740 O O . PHE A 1 89 ? 9.930 0.336 -13.415 1.00 85.38 89 PHE A O 1
ATOM 747 N N . ARG A 1 90 ? 10.765 -1.189 -11.983 1.00 79.75 90 ARG A N 1
ATOM 748 C CA . ARG A 1 90 ? 11.496 -0.295 -11.064 1.00 79.75 90 ARG A CA 1
ATOM 749 C C . ARG A 1 90 ? 12.375 0.788 -11.708 1.00 79.75 90 ARG A C 1
ATOM 751 O O . ARG A 1 90 ? 12.840 1.678 -11.010 1.00 79.75 90 ARG A O 1
ATOM 758 N N . ASN A 1 91 ? 12.627 0.737 -13.014 1.00 80.94 91 ASN A N 1
ATOM 759 C CA . ASN A 1 91 ? 13.345 1.777 -13.761 1.00 80.94 91 ASN A CA 1
ATOM 760 C C . ASN A 1 91 ? 12.758 2.030 -15.163 1.00 80.94 91 ASN A C 1
ATOM 762 O O . ASN A 1 91 ? 13.422 2.623 -16.010 1.00 80.94 91 ASN A O 1
ATOM 766 N N . GLU A 1 92 ? 11.555 1.529 -15.431 1.00 83.88 92 GLU A N 1
ATOM 767 C CA . GLU A 1 92 ? 10.920 1.563 -16.754 1.00 83.88 92 GLU A CA 1
ATOM 768 C C . GLU A 1 92 ? 9.696 2.486 -16.784 1.00 83.88 92 GLU A C 1
ATOM 770 O O . GLU A 1 92 ? 9.385 3.059 -17.827 1.00 83.88 92 GLU A O 1
ATOM 775 N N . LEU A 1 93 ? 9.016 2.660 -15.645 1.00 83.69 93 LEU A N 1
ATOM 776 C CA . LEU A 1 93 ? 7.862 3.546 -15.520 1.00 83.69 93 LEU A CA 1
ATOM 777 C C . LEU A 1 93 ? 8.298 4.955 -15.106 1.00 83.69 93 LEU A C 1
ATOM 779 O O . LEU A 1 93 ? 8.925 5.143 -14.069 1.00 83.69 93 LEU A O 1
ATOM 783 N N . GLU A 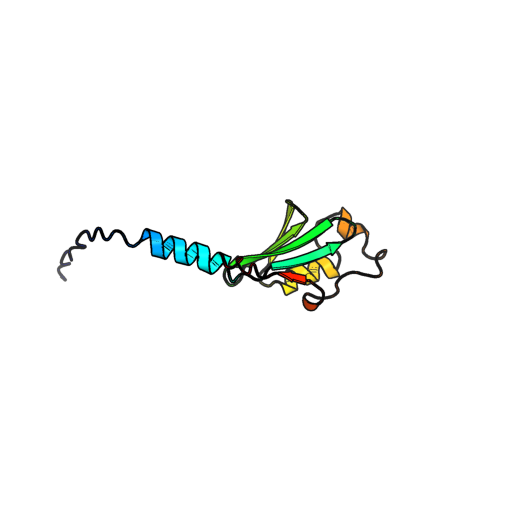1 94 ? 7.910 5.957 -15.895 1.00 77.25 94 GLU A N 1
ATOM 784 C CA . GLU A 1 94 ? 8.080 7.376 -15.539 1.00 77.25 94 GLU A CA 1
ATOM 785 C C . GLU A 1 94 ? 6.887 7.928 -14.740 1.00 77.25 94 GLU A C 1
ATOM 787 O O . GLU A 1 94 ? 7.040 8.895 -14.001 1.00 77.25 94 GLU A O 1
ATOM 792 N N . ASN A 1 95 ? 5.703 7.314 -14.872 1.00 81.06 95 ASN A N 1
ATOM 793 C CA . ASN A 1 95 ? 4.460 7.766 -14.241 1.00 81.06 95 ASN A CA 1
ATOM 794 C C . ASN A 1 95 ? 3.913 6.691 -13.290 1.00 81.06 95 ASN A C 1
ATOM 796 O O . ASN A 1 95 ? 3.137 5.826 -13.695 1.00 81.06 95 ASN A O 1
ATOM 800 N N . PHE A 1 96 ? 4.313 6.761 -12.025 1.00 84.56 96 PHE A N 1
ATOM 801 C CA . PHE A 1 96 ? 3.844 5.900 -10.936 1.00 84.56 96 PHE A CA 1
ATOM 802 C C . PHE A 1 96 ? 3.637 6.752 -9.672 1.00 84.56 96 PHE A C 1
ATOM 804 O O . PHE A 1 96 ? 4.233 7.828 -9.573 1.00 84.56 96 PHE A O 1
ATOM 811 N N . PRO A 1 97 ? 2.788 6.328 -8.720 1.00 87.19 97 PRO A N 1
ATOM 812 C CA . PRO A 1 97 ? 2.484 7.124 -7.548 1.00 87.19 97 PRO A CA 1
ATOM 813 C C . PRO A 1 97 ? 3.711 7.115 -6.647 1.00 87.19 97 PRO A C 1
ATOM 815 O O . PRO A 1 97 ? 4.220 6.055 -6.286 1.00 87.19 97 PRO A O 1
ATOM 818 N N . THR A 1 98 ? 4.183 8.295 -6.269 1.00 88.88 98 THR A N 1
ATOM 819 C CA . THR A 1 98 ? 5.282 8.438 -5.306 1.00 88.88 98 THR A CA 1
ATOM 820 C C . THR A 1 98 ? 4.785 8.468 -3.864 1.00 88.88 98 THR A C 1
ATOM 822 O O . THR A 1 98 ? 5.561 8.269 -2.931 1.00 88.88 98 THR A O 1
ATOM 825 N N . SER A 1 99 ? 3.490 8.733 -3.667 1.00 89.88 99 SER A N 1
ATOM 826 C CA . SER A 1 99 ? 2.882 8.883 -2.347 1.00 89.88 99 SER A CA 1
ATOM 827 C C . SER A 1 99 ? 1.370 8.631 -2.357 1.00 89.88 99 SER A C 1
ATOM 829 O O . SER A 1 99 ? 0.711 8.708 -3.394 1.00 89.88 99 SER A O 1
ATOM 831 N N . LEU A 1 100 ? 0.800 8.365 -1.175 1.00 89.88 100 LEU A N 1
ATOM 832 C CA . LEU A 1 100 ? -0.633 8.102 -0.986 1.00 89.88 100 LEU A CA 1
ATOM 833 C C . LEU A 1 100 ? -1.574 9.194 -1.554 1.00 89.88 100 LEU A C 1
ATOM 835 O O . LEU A 1 100 ? -2.598 8.828 -2.121 1.00 89.88 100 LEU A O 1
ATOM 839 N N . PRO A 1 101 ? -1.272 10.510 -1.484 1.00 89.94 101 PRO A N 1
ATOM 840 C CA . PRO A 1 101 ? -2.136 11.551 -2.056 1.00 89.94 101 PRO A CA 1
ATOM 841 C C . PRO A 1 101 ? -2.360 11.470 -3.574 1.00 89.94 101 PRO A C 1
ATOM 843 O O . PRO A 1 101 ? -3.270 12.118 -4.084 1.00 89.94 101 PRO A O 1
ATOM 846 N N . GLU A 1 102 ? -1.534 10.714 -4.300 1.00 89.06 102 GLU A N 1
ATOM 847 C CA . GLU A 1 102 ? -1.701 10.474 -5.741 1.00 89.06 102 GLU A CA 1
ATOM 848 C C . GLU A 1 102 ? -2.715 9.358 -6.036 1.00 89.06 102 GLU A C 1
ATOM 850 O O . GLU A 1 102 ? -3.104 9.149 -7.187 1.00 89.06 102 GLU A O 1
ATOM 855 N N . TRP A 1 103 ? -3.167 8.647 -5.002 1.00 92.88 103 TRP A N 1
ATOM 856 C CA . TRP A 1 103 ? -4.180 7.611 -5.110 1.00 92.88 103 TRP A CA 1
ATOM 857 C C . TRP A 1 103 ? -5.579 8.220 -5.095 1.00 92.88 103 TRP A C 1
ATOM 859 O O . TRP A 1 103 ? -5.853 9.238 -4.456 1.00 92.88 103 TRP A O 1
ATOM 869 N N . THR A 1 104 ? -6.508 7.557 -5.777 1.00 90.50 104 THR A N 1
ATOM 870 C CA . THR A 1 104 ? -7.918 7.941 -5.732 1.00 90.50 104 THR A CA 1
ATOM 871 C C . THR A 1 104 ? -8.519 7.459 -4.420 1.00 90.50 104 THR A C 1
ATOM 873 O O . THR A 1 104 ? -8.625 6.255 -4.193 1.00 90.50 104 THR A O 1
ATOM 876 N N . VAL A 1 105 ? -8.932 8.394 -3.565 1.00 87.75 105 VAL A N 1
ATOM 877 C CA . VAL A 1 105 ? -9.679 8.074 -2.345 1.00 87.75 105 VAL A CA 1
ATOM 878 C C . VAL A 1 105 ? -11.106 7.704 -2.727 1.00 87.75 105 VAL A C 1
ATOM 880 O O . VAL A 1 105 ? -11.817 8.486 -3.360 1.00 87.75 105 VAL A O 1
ATOM 883 N N . VAL A 1 106 ? -11.526 6.509 -2.334 1.00 80.88 106 VAL A N 1
ATOM 884 C CA . VAL A 1 106 ? -12.886 6.011 -2.497 1.00 80.88 106 VAL A CA 1
ATOM 885 C C . VAL A 1 106 ? -13.472 5.784 -1.114 1.00 80.88 106 VAL A C 1
ATOM 887 O O . VAL A 1 106 ? -13.165 4.808 -0.430 1.00 80.88 106 VAL A O 1
ATOM 890 N N . SER A 1 107 ? -14.346 6.699 -0.709 1.00 70.81 107 SER A N 1
ATOM 891 C CA . SER A 1 107 ? -15.316 6.441 0.343 1.00 70.81 107 SER A CA 1
ATOM 892 C C . SER A 1 107 ? -16.501 5.704 -0.285 1.00 70.81 107 SER A C 1
ATOM 894 O O . SER A 1 107 ? -17.067 6.158 -1.281 1.00 70.81 107 SER A O 1
ATOM 896 N N . GLU A 1 108 ? -16.896 4.551 0.264 1.00 60.56 108 GLU A N 1
ATOM 897 C CA . GLU A 1 108 ? -18.198 3.957 -0.066 1.00 60.56 108 GLU A CA 1
ATOM 898 C C . GLU A 1 108 ? -19.305 4.854 0.518 1.00 60.56 108 GLU A C 1
ATOM 900 O O . GLU A 1 108 ? -19.908 4.551 1.548 1.00 60.56 108 GLU A O 1
ATOM 905 N N . GLU A 1 109 ? -19.585 5.983 -0.135 1.00 54.03 109 GLU A N 1
ATOM 906 C CA . GLU A 1 109 ? -20.825 6.714 0.087 1.00 54.03 109 GLU A CA 1
ATOM 907 C C . GLU A 1 109 ? -21.964 5.833 -0.437 1.00 54.03 109 GLU A C 1
ATOM 909 O O . GLU A 1 109 ? -22.134 5.647 -1.643 1.00 54.03 109 GLU A O 1
ATOM 914 N N . THR A 1 110 ? -22.742 5.234 0.467 1.00 49.34 110 THR A N 1
ATOM 915 C CA . THR A 1 110 ? -23.932 4.478 0.065 1.00 49.34 110 THR A CA 1
ATOM 916 C C . THR A 1 110 ? -24.834 5.329 -0.834 1.00 49.34 110 THR A C 1
ATOM 918 O O . THR A 1 110 ? -25.095 6.498 -0.521 1.00 49.34 110 THR A O 1
ATOM 921 N N . PRO A 1 111 ? -25.392 4.761 -1.921 1.00 44.06 111 PRO A N 1
ATOM 922 C CA . PRO A 1 111 ? -26.383 5.468 -2.712 1.00 44.06 111 PRO A CA 1
ATOM 923 C C . PRO A 1 111 ? -27.593 5.755 -1.820 1.00 44.06 111 PRO A C 1
ATOM 925 O O . PRO A 1 111 ? -28.199 4.851 -1.235 1.00 44.06 111 PRO A O 1
ATOM 928 N N . ARG A 1 112 ? -27.955 7.035 -1.687 1.00 48.62 112 ARG A N 1
ATOM 929 C CA . ARG A 1 112 ? -29.202 7.416 -1.023 1.00 48.62 112 ARG A CA 1
ATOM 930 C C . ARG A 1 112 ? -30.376 7.013 -1.917 1.00 48.62 112 ARG A C 1
ATOM 932 O O . ARG A 1 112 ? -30.720 7.779 -2.803 1.00 48.62 112 ARG A O 1
ATOM 939 N N . LYS A 1 113 ? -30.967 5.863 -1.572 1.00 40.44 113 LYS A N 1
ATOM 940 C CA . LYS A 1 113 ? -32.320 5.360 -1.889 1.00 40.44 113 LYS A CA 1
ATOM 941 C C . LYS A 1 113 ? -32.762 5.302 -3.350 1.00 40.44 113 LYS A C 1
ATOM 943 O O . LYS A 1 113 ? -32.946 6.366 -3.969 1.00 40.44 113 LYS A O 1
#

Radius of gyration: 21.8 Å; chains: 1; bounding box: 48×27×72 Å

Foldseek 3Di:
DDDDDPDDPDDDPDPCPVVVVVCCVVVVLQPWKKWWDQDPVAIWIWTDPDDQWIWIDGPHDTQDIGRDPFVSLCCLLQLNSPPCVSSVCNPPDPDGDNTRVVTDIDRPPDPDD

pLDDT: mean 75.0, std 20.09, range [36.41, 94.56]

Sequence (113 aa):
MLKYVKGSYTKLQSSRGLDAFLYIIHAWRQYMENYIYNSDVGTFTIVQKGLLQYELWIGEELLGEYQTAEQAAEDVATFNTDYVEWDRFRNELENFPTSLPEWTVVSEETPRK